Protein AF-A0A8J7A953-F1 (afdb_monomer)

Solvent-accessible surface area (backbone atoms only — not comparable to full-atom values): 6016 Å² total; per-residue (Å²): 139,72,83,80,69,96,74,54,93,63,45,88,80,35,83,88,63,69,67,72,57,51,76,48,75,59,99,93,45,78,47,78,42,56,55,77,41,77,46,80,38,57,27,71,100,85,48,76,45,74,52,44,74,50,75,41,72,76,74,92,45,70,74,59,43,57,56,49,49,56,49,52,53,52,53,21,64,78,66,77,49,77,89,76,80,78,80,79,92,125

InterPro domains:
  IPR005610 Photosystem II Psb28, class 1 [PF03912] (1-83)
  IPR005610 Photosystem II Psb28, class 1 [TIGR03047] (2-84)
  IPR038676 Photosystem II Psb28, class 1 superfamily [G3DSA:2.40.30.220] (1-87)

Organism: NCBI:txid915328

Sequence (90 aa):
MFEQLKSIERFNSFRNRFSKVLRLSDSEGEIAMEPSGIKFIFGGPEGDDLARVDCTIELDREDHWERFMRFMHRYAEANGMAYGEPPAET

Radius of gyration: 15.02 Å; Cα contacts (8 Å, |Δi|>4): 76; chains: 1; bounding box: 31×29×41 Å

Mean predicted aligned error: 11.06 Å

Foldseek 3Di:
DDADDVPCPPCVVCPVPPPQWDWQQDPVGIDIFGFPDWDFAADDPVRHHGGDIDTHGDDPDPVSVVVVVVSVVVVCVVVVHDDDDDPDDD

Nearest PDB structures (foldseek):
  6zv6-assembly1_V  TM=3.516E-01  e=1.440E+00  Homo sapiens
  7syt-assembly1_W  TM=3.641E-01  e=1.852E+00  Oryctolagus cuniculus
  6xu6-assembly1_AV  TM=3.451E-01  e=2.382E+00  Drosophila melanogaster
  3jai-assembly1_VV  TM=3.446E-01  e=2.382E+00  Oryctolagus cuniculus
  7a01-assembly1_D3  TM=3.463E-01  e=3.476E+00  Oryctolagus cuniculus

Structure (mmCIF, N/CA/C/O backbone):
data_AF-A0A8J7A953-F1
#
_entry.id   AF-A0A8J7A953-F1
#
loop_
_atom_site.group_PDB
_atom_site.id
_atom_site.type_symbol
_atom_site.label_atom_id
_atom_site.label_alt_id
_atom_site.label_comp_id
_atom_site.label_asym_id
_atom_site.label_entity_id
_atom_site.label_seq_id
_atom_site.pdbx_PDB_ins_code
_atom_site.Cartn_x
_atom_site.Cartn_y
_atom_site.Cartn_z
_atom_site.occupancy
_atom_site.B_iso_or_equiv
_atom_site.auth_seq_id
_atom_site.auth_comp_id
_atom_site.auth_asym_id
_atom_site.auth_atom_id
_atom_site.pdbx_PDB_model_num
ATOM 1 N N . MET A 1 1 ? 13.735 -6.215 -4.598 1.00 30.23 1 MET A N 1
ATOM 2 C CA . MET A 1 1 ? 13.686 -5.851 -6.030 1.00 30.23 1 MET A CA 1
ATOM 3 C C . MET A 1 1 ? 12.764 -6.856 -6.704 1.00 30.23 1 MET A C 1
ATOM 5 O O . MET A 1 1 ? 13.008 -8.042 -6.539 1.00 30.23 1 MET A O 1
ATOM 9 N N . PHE A 1 2 ? 11.670 -6.416 -7.330 1.00 30.95 2 PHE A N 1
ATOM 10 C CA . PHE A 1 2 ? 10.726 -7.305 -8.025 1.00 30.95 2 PHE A CA 1
ATOM 11 C C . PHE A 1 2 ? 10.839 -7.060 -9.522 1.00 30.95 2 PHE A C 1
ATOM 13 O O . PHE A 1 2 ? 10.714 -5.914 -9.937 1.00 30.95 2 PHE A O 1
ATOM 20 N N . 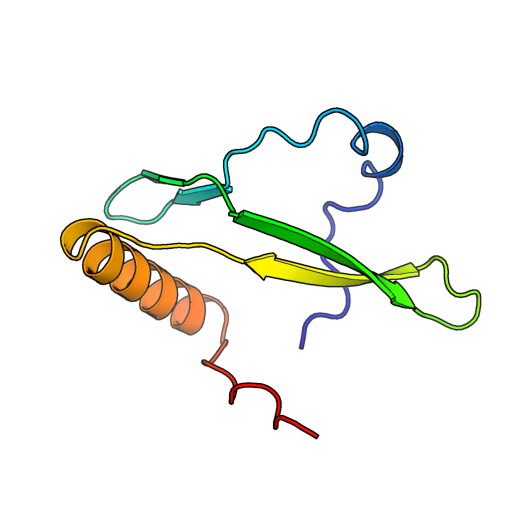GLU A 1 3 ? 11.063 -8.117 -10.303 1.00 45.72 3 GLU A N 1
ATOM 21 C CA . GLU A 1 3 ? 11.148 -8.011 -11.765 1.00 45.72 3 GLU A CA 1
ATOM 22 C C . GLU A 1 3 ? 9.834 -8.349 -12.473 1.00 45.72 3 GLU A C 1
ATOM 24 O O . GLU A 1 3 ? 9.598 -7.795 -13.536 1.00 45.72 3 GLU A O 1
ATOM 29 N N . GLN A 1 4 ? 8.924 -9.160 -11.908 1.00 41.78 4 GLN A N 1
ATOM 30 C CA . GLN A 1 4 ? 7.603 -9.380 -12.521 1.00 41.78 4 GLN A CA 1
ATOM 31 C C . GLN A 1 4 ? 6.505 -9.721 -11.507 1.00 41.78 4 GLN A C 1
ATOM 33 O O . GLN A 1 4 ? 6.577 -10.712 -10.781 1.00 41.78 4 GLN A O 1
ATOM 38 N N . LEU A 1 5 ? 5.427 -8.932 -11.527 1.00 43.12 5 LEU A N 1
ATOM 39 C CA . LEU A 1 5 ? 4.157 -9.235 -10.870 1.00 43.12 5 LEU A CA 1
ATOM 40 C C . LEU A 1 5 ? 3.177 -9.735 -11.949 1.00 43.12 5 LEU A C 1
ATOM 42 O O . LEU A 1 5 ? 2.735 -8.960 -12.793 1.00 43.12 5 LEU A O 1
ATOM 46 N N . LYS A 1 6 ? 2.798 -11.020 -11.933 1.00 40.34 6 LYS A N 1
ATOM 47 C CA . LYS A 1 6 ? 1.925 -11.671 -12.945 1.00 40.34 6 LYS A CA 1
ATOM 48 C C . LYS A 1 6 ? 0.494 -11.095 -13.096 1.00 40.34 6 LYS A C 1
ATOM 50 O O . LYS A 1 6 ? -0.341 -11.695 -13.759 1.00 40.34 6 LYS A O 1
ATOM 55 N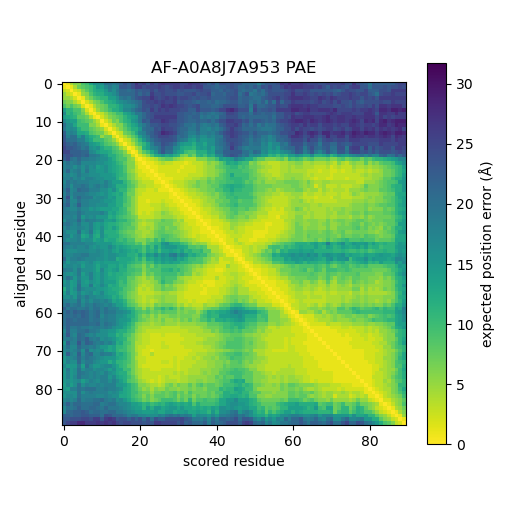 N . SER A 1 7 ? 0.182 -9.940 -12.506 1.00 45.47 7 SER A N 1
ATOM 56 C CA . SER A 1 7 ? -1.140 -9.293 -12.577 1.00 45.47 7 SER A CA 1
ATOM 57 C C . SER A 1 7 ? -1.244 -8.210 -13.672 1.00 45.47 7 SER A C 1
ATOM 59 O O . SER A 1 7 ? -2.315 -7.651 -13.907 1.00 45.47 7 SER A O 1
ATOM 61 N N . ILE A 1 8 ? -0.140 -7.886 -14.356 1.00 48.50 8 ILE A N 1
ATOM 62 C CA . ILE A 1 8 ? -0.028 -6.648 -15.149 1.00 48.50 8 ILE A CA 1
ATOM 63 C C . ILE A 1 8 ? -0.467 -6.789 -16.618 1.00 48.50 8 ILE A C 1
ATOM 65 O O . ILE A 1 8 ? -0.775 -5.789 -17.256 1.00 48.50 8 ILE A O 1
ATOM 69 N N . GLU A 1 9 ? -0.658 -7.990 -17.167 1.00 43.53 9 GLU A N 1
ATOM 70 C CA . GLU A 1 9 ? -1.094 -8.123 -18.575 1.00 43.53 9 GLU A CA 1
ATOM 71 C C . GLU A 1 9 ? -2.527 -7.609 -18.844 1.00 43.53 9 GLU A C 1
ATOM 73 O O . GLU A 1 9 ? -2.926 -7.419 -19.990 1.00 43.53 9 GLU A O 1
ATOM 78 N N . ARG A 1 10 ? -3.311 -7.298 -17.800 1.00 42.78 10 ARG A N 1
ATOM 79 C CA . ARG A 1 10 ? -4.634 -6.649 -17.927 1.00 42.78 10 ARG A CA 1
ATOM 80 C C . ARG A 1 10 ? -4.625 -5.134 -17.666 1.00 42.78 10 ARG A C 1
ATOM 82 O O . ARG A 1 10 ? -5.687 -4.508 -17.715 1.00 42.78 10 ARG A O 1
ATOM 89 N N . PHE A 1 11 ? -3.466 -4.515 -17.413 1.00 47.38 11 PHE A N 1
ATOM 90 C CA . PHE A 1 11 ? -3.386 -3.130 -16.920 1.00 47.38 11 PHE A CA 1
ATOM 91 C C . PHE A 1 11 ? -3.731 -2.039 -17.945 1.00 47.38 11 PHE A C 1
ATOM 93 O O . PHE A 1 11 ? -4.118 -0.938 -17.545 1.00 47.38 11 PHE A O 1
ATOM 100 N N . ASN A 1 12 ? -3.686 -2.326 -19.251 1.00 45.34 12 ASN A N 1
ATOM 101 C CA . ASN A 1 12 ? -4.019 -1.324 -20.275 1.00 45.34 12 ASN A CA 1
ATOM 102 C C . ASN A 1 12 ? -5.492 -0.874 -20.231 1.00 45.34 12 ASN A C 1
ATOM 104 O O . ASN A 1 12 ? -5.790 0.274 -20.552 1.00 45.34 12 ASN A O 1
ATOM 108 N N . SER A 1 13 ? -6.411 -1.707 -19.725 1.00 38.56 13 SER A N 1
ATOM 109 C CA . SER A 1 13 ? -7.812 -1.308 -19.495 1.00 38.56 13 SER A CA 1
ATOM 110 C C . SER A 1 13 ? -8.057 -0.654 -18.120 1.00 38.56 13 SER A C 1
ATOM 112 O O . SER A 1 13 ? -9.172 -0.197 -17.852 1.00 38.56 13 SER A O 1
ATOM 114 N N . PHE A 1 14 ? -7.048 -0.601 -17.242 1.00 42.84 14 PHE A N 1
ATOM 115 C CA . PHE A 1 14 ? -7.171 -0.191 -15.836 1.00 42.84 14 PHE A CA 1
ATOM 116 C C . PHE A 1 14 ? -6.676 1.230 -15.530 1.00 42.84 14 PHE A C 1
ATOM 118 O O . PHE A 1 14 ? -6.890 1.703 -14.413 1.00 42.84 14 PHE A O 1
ATOM 125 N N . ARG A 1 15 ? -6.097 1.961 -16.497 1.00 48.47 15 ARG A N 1
ATOM 126 C CA . ARG A 1 15 ? -5.631 3.353 -16.280 1.00 48.47 15 ARG A CA 1
ATOM 127 C C . ARG A 1 15 ? -6.733 4.325 -15.833 1.00 48.47 15 ARG A C 1
ATOM 129 O O . ARG A 1 15 ? -6.413 5.320 -15.201 1.00 48.47 15 ARG A O 1
ATOM 136 N N . ASN A 1 16 ? -8.009 4.033 -16.102 1.00 43.19 16 ASN A N 1
ATOM 137 C CA . ASN A 1 16 ? -9.140 4.895 -15.715 1.00 43.19 16 ASN A CA 1
ATOM 138 C C . ASN A 1 16 ? -9.955 4.389 -14.512 1.00 43.19 16 ASN A C 1
ATOM 140 O O . ASN A 1 16 ? -10.948 5.015 -14.145 1.00 43.19 16 ASN A O 1
ATOM 144 N N . ARG A 1 17 ? -9.605 3.237 -13.922 1.00 42.44 17 ARG A N 1
ATOM 145 C CA . ARG A 1 17 ? -10.470 2.578 -12.928 1.00 42.44 17 ARG A CA 1
ATOM 146 C C . ARG A 1 17 ? -9.727 1.759 -11.872 1.00 42.44 17 ARG A C 1
ATOM 148 O O . ARG A 1 17 ? -10.325 0.851 -11.301 1.00 42.44 17 ARG A O 1
ATOM 155 N N . PHE A 1 18 ? -8.453 2.053 -11.597 1.00 50.31 18 PHE A N 1
ATOM 156 C CA . PHE A 1 18 ? -7.832 1.540 -10.376 1.00 50.31 18 PHE A CA 1
ATOM 157 C C . PHE A 1 18 ? -8.603 2.147 -9.200 1.00 50.31 18 PHE A C 1
ATOM 159 O O . PHE A 1 18 ? -8.540 3.349 -8.948 1.00 50.31 18 PHE A O 1
ATOM 166 N N . SER A 1 19 ? -9.457 1.334 -8.579 1.00 49.47 19 SER A N 1
ATOM 167 C CA . SER A 1 19 ? -10.225 1.712 -7.401 1.00 49.47 19 SER A CA 1
ATOM 168 C C . SER A 1 19 ? -9.248 2.267 -6.375 1.00 49.47 19 SER A C 1
ATOM 170 O O . SER A 1 19 ? -8.256 1.607 -6.080 1.00 49.47 19 SER A O 1
ATOM 172 N N . LYS A 1 20 ? -9.531 3.467 -5.869 1.00 59.56 20 LYS A N 1
ATOM 173 C CA . LYS A 1 20 ? -8.709 4.299 -4.974 1.00 59.56 20 LYS A CA 1
ATOM 174 C C . LYS A 1 20 ? -8.356 3.660 -3.618 1.00 59.56 20 LYS A C 1
ATOM 176 O O . LYS A 1 20 ? -8.039 4.373 -2.685 1.00 5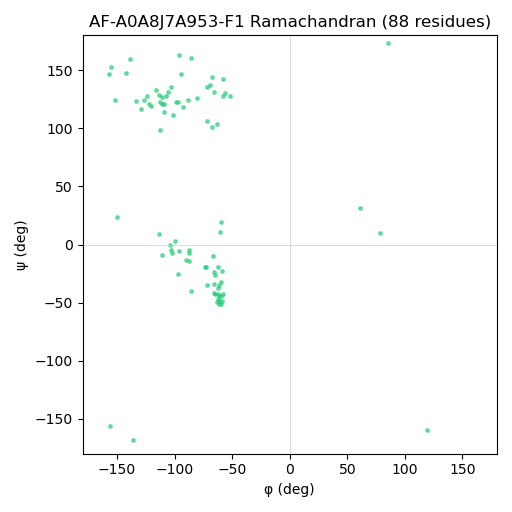9.56 20 LYS A O 1
ATOM 181 N N . VAL A 1 21 ? -8.446 2.340 -3.481 1.00 67.88 21 VAL A N 1
ATOM 182 C CA . VAL A 1 21 ? -8.335 1.613 -2.220 1.00 67.88 21 VAL A CA 1
ATOM 183 C C . VAL A 1 21 ? -7.323 0.484 -2.379 1.00 67.88 21 VAL A C 1
ATOM 185 O O . VAL A 1 21 ? -7.532 -0.451 -3.153 1.00 67.88 21 VAL A O 1
ATOM 188 N N . LEU A 1 22 ? -6.240 0.564 -1.615 1.00 78.69 22 LEU A N 1
ATOM 189 C CA . LEU A 1 22 ? -5.317 -0.525 -1.343 1.00 78.69 22 LEU A CA 1
ATOM 190 C C . LEU A 1 22 ? -5.924 -1.410 -0.246 1.00 78.69 22 LEU A C 1
ATOM 192 O O . LEU A 1 22 ? -6.301 -0.912 0.815 1.00 78.69 22 LEU A O 1
ATOM 196 N N . ARG A 1 23 ? -6.037 -2.716 -0.510 1.00 83.94 23 ARG A N 1
ATOM 197 C CA . ARG A 1 23 ? -6.514 -3.712 0.459 1.00 83.94 23 ARG A CA 1
ATOM 198 C C . ARG A 1 23 ? -5.361 -4.617 0.868 1.00 83.94 23 ARG A C 1
ATOM 200 O O 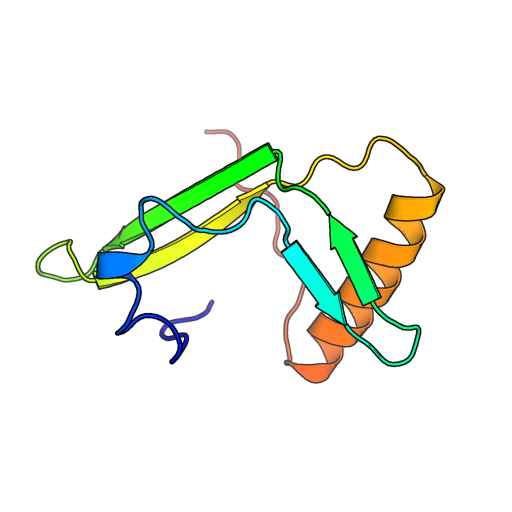. ARG A 1 23 ? -4.756 -5.262 0.016 1.00 83.94 23 ARG A O 1
ATOM 207 N N . LEU A 1 24 ? -5.068 -4.646 2.161 1.00 85.31 24 LEU A N 1
ATOM 208 C CA . LEU A 1 24 ? -4.039 -5.471 2.781 1.00 85.31 24 LEU A CA 1
ATOM 209 C C . LEU A 1 24 ? -4.741 -6.504 3.661 1.00 85.31 24 LEU A C 1
ATOM 211 O O . LEU A 1 24 ? -5.498 -6.124 4.548 1.00 85.31 24 LEU A O 1
ATOM 215 N N . SER A 1 25 ? -4.519 -7.795 3.431 1.00 86.06 25 SER A N 1
ATOM 216 C CA . SER A 1 25 ? -5.235 -8.861 4.143 1.00 86.06 25 SER A CA 1
ATOM 217 C C . SER A 1 25 ? -4.243 -9.840 4.761 1.00 86.06 25 SER A C 1
ATOM 219 O O . SER A 1 25 ? -3.409 -10.401 4.052 1.00 86.06 25 SER A O 1
ATOM 221 N N . ASP A 1 26 ? -4.331 -10.052 6.072 1.00 85.81 26 ASP A N 1
ATOM 222 C CA . ASP A 1 26 ? -3.564 -11.066 6.806 1.00 85.81 26 ASP A CA 1
ATOM 223 C C . ASP A 1 26 ? -4.466 -11.821 7.807 1.00 85.81 26 ASP A C 1
ATOM 225 O O . ASP A 1 26 ? -5.692 -11.704 7.782 1.00 85.81 26 ASP A O 1
ATOM 229 N N . SER A 1 27 ? -3.865 -12.600 8.711 1.00 86.31 27 SER A N 1
ATOM 230 C CA . SER A 1 27 ? -4.578 -13.347 9.756 1.00 86.31 27 SER A CA 1
ATOM 231 C C . SER A 1 27 ? -5.352 -12.481 10.763 1.00 86.31 27 SER A C 1
ATOM 233 O O . SER A 1 27 ? -6.223 -13.003 11.450 1.00 86.31 27 SER A O 1
ATOM 235 N N . GLU A 1 28 ? -5.040 -11.187 10.890 1.00 84.19 28 GLU A N 1
ATOM 236 C CA . GLU A 1 28 ? -5.760 -10.228 11.748 1.00 84.19 28 GLU A CA 1
ATOM 237 C C . GLU A 1 28 ? -6.960 -9.578 11.026 1.00 84.19 28 GLU A C 1
ATOM 239 O O . GLU A 1 28 ? -7.732 -8.861 11.661 1.00 84.19 28 GLU A O 1
ATOM 244 N N . GLY A 1 29 ? -7.137 -9.806 9.718 1.00 84.88 29 GLY A N 1
ATOM 245 C CA . GLY A 1 29 ? -8.241 -9.267 8.917 1.00 84.88 29 GLY A CA 1
ATOM 246 C C . GLY A 1 29 ? -7.778 -8.369 7.768 1.00 84.88 29 GLY A C 1
ATOM 247 O O . GLY A 1 29 ? -6.632 -8.440 7.328 1.00 84.88 29 GLY A O 1
ATOM 248 N N . GLU A 1 30 ? -8.681 -7.521 7.271 1.00 85.44 30 GLU A N 1
ATOM 249 C CA . GLU A 1 30 ? -8.429 -6.620 6.138 1.00 85.44 30 GLU A CA 1
ATOM 250 C C . GLU A 1 30 ? -8.193 -5.173 6.597 1.00 85.44 30 GLU A C 1
ATOM 252 O O . GLU A 1 30 ? -8.928 -4.642 7.429 1.00 85.44 30 GLU A O 1
ATOM 257 N N . ILE A 1 31 ? -7.182 -4.527 6.018 1.00 83.25 31 ILE A N 1
ATOM 258 C CA . ILE A 1 31 ? -6.920 -3.092 6.100 1.00 83.25 31 ILE A CA 1
ATOM 259 C C . ILE A 1 31 ? -7.233 -2.506 4.725 1.00 83.25 31 ILE A C 1
ATOM 261 O O . ILE A 1 31 ? -6.629 -2.900 3.728 1.00 83.25 31 ILE A O 1
ATOM 265 N N . ALA A 1 32 ? -8.163 -1.559 4.670 1.00 82.94 32 ALA A N 1
ATOM 266 C CA . ALA A 1 32 ? -8.451 -0.782 3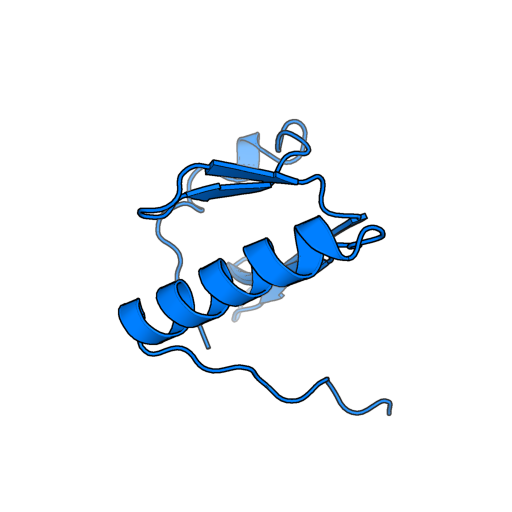.473 1.00 82.94 32 ALA A CA 1
ATOM 267 C C . ALA A 1 32 ? -7.926 0.643 3.669 1.00 82.94 32 ALA A C 1
ATOM 269 O O . ALA A 1 32 ? -8.238 1.276 4.675 1.00 82.94 32 ALA A O 1
ATOM 270 N N . MET A 1 33 ? -7.132 1.138 2.723 1.00 78.31 33 MET A N 1
ATOM 271 C CA . MET A 1 33 ? -6.553 2.482 2.779 1.00 78.31 33 MET A CA 1
ATOM 272 C C . MET A 1 33 ? -6.511 3.128 1.403 1.00 78.31 33 MET A C 1
ATOM 274 O O . MET A 1 33 ? -6.343 2.439 0.398 1.00 78.31 33 MET A O 1
ATOM 278 N N . GLU A 1 34 ? -6.651 4.448 1.355 1.00 81.81 34 GLU A N 1
ATOM 279 C CA . GLU A 1 34 ? -6.498 5.202 0.115 1.00 81.81 34 GLU A CA 1
ATOM 280 C C . GLU A 1 34 ? -5.043 5.679 -0.012 1.00 81.81 34 GLU A C 1
ATOM 282 O O . GLU A 1 34 ? -4.569 6.409 0.859 1.00 81.81 34 GLU A O 1
ATOM 287 N N . PRO A 1 35 ? -4.292 5.260 -1.047 1.00 81.50 35 PRO A N 1
ATOM 288 C CA . PRO A 1 35 ? -2.953 5.786 -1.271 1.00 81.50 35 PRO A CA 1
ATOM 289 C C . PRO A 1 35 ? -3.040 7.251 -1.716 1.00 81.50 35 PRO A C 1
ATOM 291 O O . PRO A 1 35 ? -3.851 7.594 -2.580 1.00 81.50 35 PRO A O 1
ATOM 294 N N . SER A 1 36 ? -2.169 8.105 -1.178 1.00 83.25 36 SER A N 1
ATOM 295 C CA . SER A 1 36 ? -2.071 9.509 -1.597 1.00 83.25 36 SER A CA 1
ATOM 296 C C . SER A 1 36 ? -1.407 9.658 -2.970 1.00 83.25 36 SER A C 1
ATOM 298 O O . SER A 1 36 ? -1.620 10.652 -3.665 1.00 83.25 36 SER A O 1
ATOM 300 N N . GLY A 1 37 ? -0.662 8.641 -3.418 1.00 79.25 37 GLY A N 1
ATOM 301 C CA . GLY A 1 37 ? -0.062 8.616 -4.747 1.00 79.25 37 GLY A CA 1
ATOM 302 C C . GLY A 1 37 ? 0.246 7.209 -5.245 1.00 79.25 37 GLY A C 1
ATOM 303 O O . GLY A 1 37 ? 0.607 6.324 -4.475 1.00 79.25 37 GLY A O 1
ATOM 304 N N . ILE A 1 38 ? 0.125 7.014 -6.559 1.00 80.06 38 ILE A N 1
ATOM 305 C CA . ILE A 1 38 ? 0.593 5.813 -7.258 1.00 80.06 38 ILE A CA 1
ATOM 306 C C . ILE A 1 38 ? 1.361 6.267 -8.496 1.00 80.06 38 ILE A C 1
ATOM 308 O O . ILE A 1 38 ? 0.817 6.979 -9.344 1.00 80.06 38 ILE A O 1
ATOM 312 N N . LYS A 1 39 ? 2.617 5.844 -8.621 1.00 79.00 39 LYS A N 1
ATOM 313 C CA . LYS A 1 39 ? 3.477 6.139 -9.764 1.00 79.00 39 LYS A CA 1
ATOM 314 C C . LYS A 1 39 ? 3.923 4.843 -10.421 1.00 79.00 39 LYS A C 1
ATOM 316 O O . LYS A 1 39 ? 4.606 4.022 -9.819 1.00 79.00 39 LYS A O 1
ATOM 321 N N . PHE A 1 40 ? 3.560 4.690 -11.686 1.00 80.00 40 PHE A N 1
ATOM 322 C CA . PHE A 1 40 ? 4.046 3.609 -12.534 1.00 80.00 40 PHE A CA 1
ATOM 323 C C . PHE A 1 40 ? 5.343 4.058 -13.195 1.00 80.00 40 PHE A C 1
ATOM 325 O O . PHE A 1 40 ? 5.389 5.111 -13.834 1.00 80.00 40 PHE A O 1
ATOM 332 N N . ILE A 1 41 ? 6.395 3.275 -13.014 1.00 79.62 41 ILE A N 1
ATOM 333 C CA . ILE A 1 41 ? 7.703 3.500 -13.610 1.00 79.62 41 ILE A CA 1
ATOM 334 C C . ILE A 1 41 ? 7.887 2.420 -14.662 1.00 79.62 41 ILE A C 1
ATOM 336 O O . ILE A 1 41 ? 7.952 1.230 -14.348 1.00 79.62 41 ILE A O 1
ATOM 340 N N . PHE A 1 42 ? 7.937 2.864 -15.910 1.00 82.31 42 PHE A N 1
ATOM 341 C CA . PHE A 1 42 ? 8.190 2.018 -17.063 1.00 82.31 42 PHE A CA 1
ATOM 342 C C . PHE A 1 42 ? 9.686 2.039 -17.391 1.00 82.31 42 PHE A C 1
ATOM 344 O O . PHE A 1 42 ? 10.370 3.033 -17.134 1.00 82.31 42 PHE A O 1
ATOM 351 N N . GLY A 1 43 ? 10.199 0.922 -17.889 1.00 83.38 43 GLY A N 1
ATOM 352 C CA . GLY A 1 43 ? 11.601 0.701 -18.216 1.00 83.38 43 GLY A CA 1
ATOM 353 C C . GLY A 1 43 ? 11.739 -0.397 -19.267 1.00 83.38 43 GLY A C 1
ATOM 354 O O . GLY A 1 43 ? 10.814 -0.640 -20.031 1.00 83.38 43 GLY A O 1
ATOM 355 N N . GLY A 1 44 ? 12.899 -1.048 -19.314 1.00 80.56 44 GLY A N 1
ATOM 356 C CA . GLY A 1 44 ? 13.205 -2.047 -20.341 1.00 80.56 44 GLY A CA 1
ATOM 357 C C . GLY A 1 44 ? 13.771 -1.436 -21.633 1.00 80.56 44 GLY A C 1
ATOM 358 O O . GLY A 1 44 ? 13.851 -0.211 -21.752 1.00 80.56 44 GLY A O 1
ATOM 359 N N . PRO A 1 45 ? 14.220 -2.272 -22.586 1.00 77.38 45 PRO A N 1
ATOM 360 C CA . PRO A 1 45 ? 14.894 -1.823 -23.809 1.00 77.38 45 PRO A CA 1
ATOM 361 C C . PRO A 1 45 ? 14.048 -0.888 -24.683 1.00 77.38 45 PRO A C 1
ATOM 363 O O . PRO A 1 45 ? 14.602 0.003 -25.323 1.00 77.38 45 PRO A O 1
ATOM 366 N N . GLU A 1 46 ? 12.725 -1.077 -24.688 1.00 84.56 46 GLU A N 1
ATOM 367 C CA . GLU A 1 46 ? 11.767 -0.274 -25.466 1.00 84.56 46 GLU A CA 1
ATOM 368 C C . GLU A 1 46 ? 11.019 0.772 -24.612 1.00 84.56 46 GLU A C 1
ATOM 370 O O . GLU A 1 46 ? 10.365 1.665 -25.150 1.00 84.56 46 GLU A O 1
ATOM 375 N N . GLY A 1 47 ? 11.195 0.743 -23.283 1.00 77.38 47 GLY A N 1
ATOM 376 C CA . GLY A 1 47 ? 10.674 1.752 -22.352 1.00 77.38 47 GLY A CA 1
ATOM 377 C C . GLY A 1 47 ? 9.187 1.625 -22.004 1.00 77.38 47 GLY A C 1
ATOM 378 O O . GLY A 1 47 ? 8.632 2.533 -21.382 1.00 77.38 47 GLY A O 1
ATOM 379 N N . ASP A 1 48 ? 8.536 0.534 -22.394 1.00 79.31 48 ASP A N 1
ATOM 380 C CA . ASP A 1 48 ? 7.112 0.260 -22.187 1.00 79.31 48 ASP A CA 1
ATOM 381 C C . ASP A 1 48 ? 6.833 -0.879 -21.189 1.00 79.31 48 ASP A C 1
ATOM 383 O O . ASP A 1 48 ? 5.695 -1.025 -20.727 1.00 79.31 48 ASP A O 1
ATOM 387 N N . ASP A 1 49 ? 7.858 -1.618 -20.763 1.00 7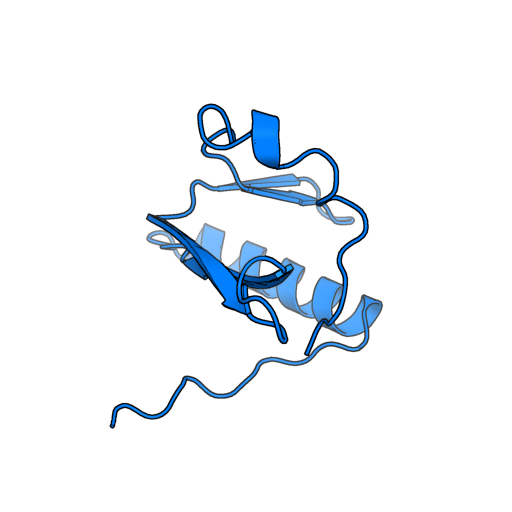9.19 49 ASP A N 1
ATOM 388 C CA . ASP A 1 49 ? 7.736 -2.640 -19.727 1.00 79.19 49 ASP A CA 1
ATOM 389 C C . ASP A 1 49 ? 7.524 -2.000 -18.350 1.00 79.19 49 ASP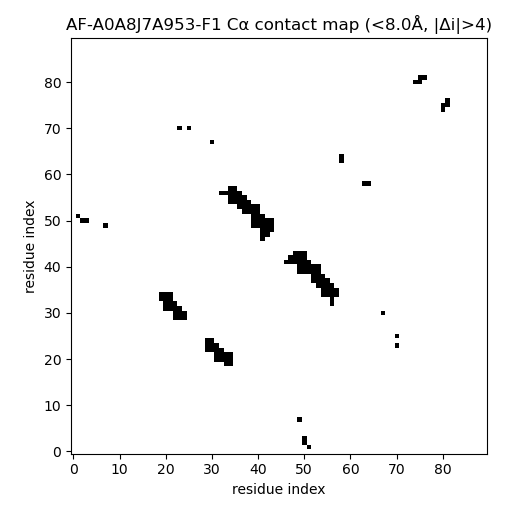 A C 1
ATOM 391 O O . ASP A 1 49 ? 8.221 -1.058 -17.960 1.00 79.19 49 ASP A O 1
ATOM 395 N N . LEU A 1 50 ? 6.584 -2.522 -17.552 1.00 76.50 50 LEU A N 1
ATOM 396 C CA . LEU A 1 50 ? 6.413 -2.038 -16.181 1.00 76.50 50 LEU A CA 1
ATOM 397 C C . LEU A 1 50 ? 7.586 -2.500 -15.309 1.00 76.50 50 LEU A C 1
ATOM 399 O O . LEU A 1 50 ? 7.639 -3.654 -14.892 1.00 76.50 50 LEU A O 1
ATOM 403 N N . ALA A 1 51 ? 8.481 -1.573 -14.981 1.00 80.06 51 ALA A N 1
ATOM 404 C CA . ALA A 1 51 ? 9.653 -1.839 -14.157 1.00 80.06 51 ALA A CA 1
ATOM 405 C C . ALA A 1 51 ? 9.351 -1.740 -12.654 1.00 80.06 51 ALA A C 1
ATOM 407 O O . ALA A 1 51 ? 9.864 -2.527 -11.861 1.00 80.06 51 ALA A O 1
ATOM 408 N N . ARG A 1 52 ? 8.539 -0.760 -12.232 1.00 78.62 52 ARG A N 1
ATOM 409 C CA . ARG A 1 52 ? 8.223 -0.540 -10.812 1.00 78.62 52 ARG A CA 1
ATOM 410 C C . ARG A 1 52 ? 6.887 0.172 -10.624 1.00 78.62 52 ARG A C 1
ATOM 412 O O . ARG A 1 52 ? 6.455 0.948 -11.473 1.00 78.62 52 ARG A O 1
ATOM 419 N N . VAL A 1 53 ? 6.251 -0.064 -9.482 1.00 76.19 53 VAL A N 1
ATOM 420 C CA . VAL A 1 53 ? 5.115 0.728 -9.001 1.00 76.19 53 VAL A CA 1
ATOM 421 C C . VAL A 1 53 ? 5.485 1.287 -7.638 1.00 76.19 53 VAL A C 1
ATOM 423 O O . VAL A 1 53 ? 5.761 0.516 -6.721 1.00 76.19 53 VAL A O 1
ATOM 426 N N . ASP A 1 54 ? 5.478 2.609 -7.516 1.00 80.94 54 ASP A N 1
ATOM 427 C CA . ASP A 1 54 ? 5.648 3.301 -6.243 1.00 80.94 54 ASP A CA 1
ATOM 428 C C . ASP A 1 54 ? 4.262 3.699 -5.732 1.00 80.94 54 ASP A C 1
ATOM 430 O O . ASP A 1 54 ? 3.521 4.399 -6.423 1.00 80.94 54 ASP A O 1
ATOM 434 N N . CYS A 1 55 ? 3.907 3.251 -4.530 1.00 79.94 55 CYS A N 1
ATOM 435 C CA . CYS A 1 55 ? 2.686 3.655 -3.838 1.00 79.94 55 CYS A CA 1
ATOM 436 C C . CYS A 1 55 ? 3.059 4.453 -2.590 1.00 79.94 55 CYS A C 1
ATOM 438 O O . CYS A 1 55 ? 3.835 3.975 -1.763 1.00 79.94 55 CYS A O 1
ATOM 440 N N . THR A 1 56 ? 2.463 5.631 -2.438 1.00 82.31 56 THR A N 1
ATOM 441 C CA . THR A 1 56 ? 2.597 6.478 -1.252 1.00 82.31 56 THR A CA 1
ATOM 442 C C . THR A 1 56 ? 1.314 6.393 -0.443 1.00 82.31 56 THR A C 1
ATOM 444 O O . THR A 1 56 ? 0.218 6.511 -0.992 1.00 82.31 56 THR A O 1
ATOM 447 N N . ILE A 1 57 ? 1.453 6.166 0.859 1.00 79.88 57 ILE A N 1
ATOM 448 C CA . ILE A 1 57 ? 0.344 6.074 1.806 1.00 79.88 57 ILE A CA 1
ATOM 449 C C . ILE A 1 57 ? 0.618 7.098 2.902 1.00 79.88 57 ILE A C 1
ATOM 451 O O . ILE A 1 57 ? 1.699 7.098 3.490 1.00 79.88 57 ILE A O 1
ATOM 455 N N . GLU A 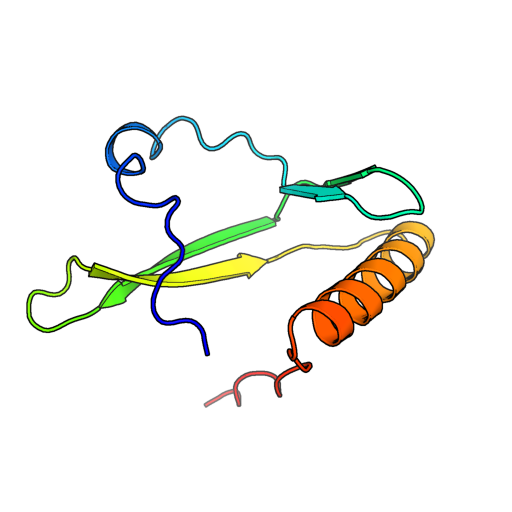1 58 ? -0.361 7.950 3.175 1.00 82.69 58 GLU A N 1
ATOM 456 C CA . GLU A 1 58 ? -0.343 8.853 4.322 1.00 82.69 58 GLU A CA 1
ATOM 457 C C . GLU A 1 58 ? -1.146 8.212 5.452 1.00 82.69 58 GLU A C 1
ATOM 459 O O . GLU A 1 58 ? -2.304 7.838 5.273 1.00 82.69 58 GLU A O 1
ATOM 464 N N . LEU A 1 59 ? -0.500 8.032 6.603 1.00 80.44 59 LEU A N 1
ATOM 465 C CA . LEU A 1 59 ? -1.110 7.474 7.806 1.00 80.44 59 LEU A CA 1
ATOM 466 C C . LEU A 1 59 ? -1.164 8.597 8.842 1.00 80.44 59 LEU A C 1
ATOM 468 O O . LEU A 1 59 ? -0.163 8.919 9.474 1.00 80.44 59 LEU A O 1
ATOM 472 N N . ASP A 1 60 ? -2.327 9.230 8.958 1.00 76.25 60 ASP A N 1
ATOM 473 C CA . ASP A 1 60 ? -2.589 10.384 9.825 1.00 76.25 60 ASP A CA 1
ATOM 474 C C . ASP A 1 60 ? -3.015 9.989 11.248 1.00 76.25 60 ASP A C 1
ATOM 476 O O . ASP A 1 60 ? -2.979 10.815 12.163 1.00 76.25 60 ASP A O 1
ATOM 480 N N . ARG A 1 61 ? -3.384 8.720 11.457 1.00 74.81 61 ARG A N 1
ATOM 481 C CA . ARG A 1 61 ? -3.756 8.176 12.766 1.00 74.81 61 ARG A CA 1
ATOM 482 C C . ARG A 1 61 ? -2.785 7.093 13.233 1.00 74.81 61 ARG A C 1
ATOM 484 O O . ARG A 1 61 ? -2.471 6.149 12.507 1.00 74.81 61 ARG A O 1
ATOM 491 N N . GLU A 1 62 ? -2.366 7.210 14.489 1.00 73.88 62 GLU A N 1
ATOM 492 C CA . GLU A 1 62 ? -1.399 6.316 15.140 1.00 73.88 62 GLU A CA 1
ATOM 493 C C . GLU A 1 62 ? -1.887 4.856 15.220 1.00 73.88 62 GLU A C 1
ATOM 495 O O . GLU A 1 62 ? -1.111 3.922 15.016 1.00 73.88 62 GLU A O 1
ATOM 500 N N . ASP A 1 63 ? -3.192 4.639 15.403 1.00 73.75 63 ASP A N 1
ATOM 501 C CA . ASP A 1 63 ? -3.798 3.302 15.435 1.00 73.75 63 ASP A CA 1
ATOM 502 C C . ASP A 1 63 ? -3.717 2.575 14.080 1.00 73.75 63 ASP A C 1
ATOM 504 O O . ASP A 1 63 ? -3.519 1.356 14.022 1.00 73.75 63 ASP A O 1
ATOM 508 N N . HIS A 1 64 ? -3.810 3.318 12.973 1.00 78.06 64 HIS A N 1
ATOM 509 C CA . HIS A 1 64 ? -3.601 2.775 11.631 1.00 78.06 64 HIS A CA 1
ATOM 510 C C . HIS A 1 64 ? -2.129 2.454 11.362 1.00 78.06 64 HIS A C 1
ATOM 512 O O . HIS A 1 64 ? -1.848 1.446 10.707 1.00 78.06 64 HIS A O 1
ATOM 518 N N . TRP A 1 65 ? -1.201 3.249 11.903 1.00 83.81 65 TRP A N 1
ATOM 519 C CA . TRP A 1 65 ? 0.237 3.011 11.775 1.00 83.81 65 TRP A CA 1
ATOM 520 C C . TRP A 1 65 ? 0.661 1.683 12.404 1.00 83.81 65 TRP A C 1
ATOM 522 O O . TRP A 1 65 ? 1.281 0.857 11.732 1.00 83.81 65 TRP A O 1
ATOM 532 N N . GLU A 1 66 ? 0.282 1.419 13.658 1.00 86.75 66 GLU A N 1
ATOM 533 C CA . GLU A 1 66 ? 0.667 0.175 14.337 1.00 86.75 66 GLU A CA 1
ATOM 534 C C . GLU A 1 66 ? 0.150 -1.066 13.604 1.00 86.75 66 GLU A C 1
ATOM 536 O O . GLU A 1 66 ? 0.876 -2.048 13.412 1.00 86.75 66 GLU A O 1
ATOM 541 N N . ARG A 1 67 ? -1.117 -1.030 13.173 1.00 86.56 67 ARG A N 1
ATOM 542 C CA . ARG A 1 67 ? -1.733 -2.144 12.449 1.00 86.56 67 ARG A CA 1
ATOM 543 C C . ARG A 1 67 ? -1.074 -2.362 11.086 1.00 86.56 67 ARG A C 1
ATOM 545 O O . ARG A 1 67 ? -0.822 -3.513 10.720 1.00 86.56 67 ARG A O 1
ATOM 552 N N . PHE A 1 68 ? -0.769 -1.282 10.370 1.00 86.88 68 PHE A N 1
ATOM 553 C CA . PHE A 1 68 ? -0.053 -1.328 9.099 1.00 86.88 68 PHE A CA 1
ATOM 554 C C . PHE A 1 68 ? 1.356 -1.904 9.261 1.00 86.88 68 PHE A C 1
ATOM 556 O O . PHE A 1 68 ? 1.726 -2.820 8.530 1.00 86.88 68 PHE A O 1
ATOM 563 N N . MET A 1 69 ? 2.116 -1.452 10.260 1.00 88.38 69 MET A N 1
ATOM 564 C CA . MET A 1 69 ? 3.465 -1.960 10.513 1.00 88.38 69 MET A CA 1
ATOM 565 C C . MET A 1 69 ? 3.456 -3.452 10.845 1.00 88.38 69 MET A C 1
ATOM 567 O O . MET A 1 69 ? 4.242 -4.205 10.269 1.00 88.38 69 MET A O 1
ATOM 571 N N . ARG A 1 70 ? 2.533 -3.925 11.698 1.00 88.81 70 ARG A N 1
ATOM 572 C CA . ARG A 1 70 ? 2.395 -5.369 11.980 1.00 88.81 70 ARG A CA 1
ATOM 573 C C . ARG A 1 70 ? 2.121 -6.182 10.717 1.00 88.81 70 ARG A C 1
ATOM 575 O O . ARG A 1 70 ? 2.728 -7.238 10.536 1.00 88.81 70 ARG A O 1
ATOM 582 N N . PHE A 1 71 ? 1.241 -5.686 9.847 1.00 90.25 71 PHE A N 1
ATOM 583 C CA . PHE A 1 71 ? 0.989 -6.307 8.549 1.00 90.25 71 PHE A CA 1
ATOM 584 C C . PHE A 1 71 ? 2.270 -6.355 7.705 1.00 90.25 71 PHE A C 1
ATOM 586 O O . PHE A 1 71 ? 2.656 -7.427 7.241 1.00 90.25 71 PHE A O 1
ATOM 593 N N . MET A 1 72 ? 2.963 -5.222 7.551 1.00 88.62 72 MET A N 1
ATOM 594 C CA . MET A 1 72 ? 4.164 -5.121 6.718 1.00 88.62 72 MET A CA 1
ATOM 595 C C . MET A 1 72 ? 5.299 -6.017 7.215 1.00 88.62 72 MET A C 1
ATOM 597 O O . MET A 1 72 ? 5.969 -6.642 6.397 1.00 88.62 72 MET A O 1
ATOM 601 N N . HIS A 1 73 ? 5.475 -6.163 8.531 1.00 88.62 73 HIS A N 1
ATOM 602 C CA . HIS A 1 73 ? 6.449 -7.095 9.102 1.00 88.62 73 HIS A CA 1
ATOM 603 C C . HIS A 1 73 ? 6.155 -8.551 8.721 1.00 88.62 73 HIS A C 1
ATOM 605 O O . HIS A 1 73 ? 7.047 -9.241 8.229 1.00 88.62 73 HIS A O 1
ATOM 611 N N . ARG A 1 74 ? 4.906 -9.009 8.880 1.00 87.19 74 ARG A N 1
ATOM 612 C CA . ARG A 1 74 ? 4.510 -10.378 8.498 1.00 87.19 74 ARG A CA 1
ATOM 613 C C . ARG A 1 74 ? 4.614 -10.606 7.000 1.00 87.19 74 ARG A C 1
ATOM 615 O O . ARG A 1 74 ? 5.077 -11.653 6.561 1.00 87.19 74 ARG A O 1
ATOM 622 N N . TYR A 1 75 ? 4.166 -9.629 6.218 1.00 86.00 75 TYR A N 1
ATOM 623 C CA . TYR A 1 75 ? 4.230 -9.695 4.768 1.00 86.00 75 TYR A CA 1
ATOM 624 C C . TYR A 1 75 ? 5.682 -9.776 4.288 1.00 86.00 75 TYR A C 1
ATOM 626 O O . TYR A 1 75 ? 5.992 -10.585 3.415 1.00 86.00 75 TYR A O 1
ATOM 634 N N . ALA A 1 76 ? 6.579 -8.992 4.890 1.00 86.50 76 ALA A N 1
ATOM 635 C CA . ALA A 1 76 ? 7.999 -9.028 4.586 1.00 86.50 76 ALA A CA 1
ATOM 636 C C . ALA A 1 76 ? 8.619 -10.391 4.926 1.00 86.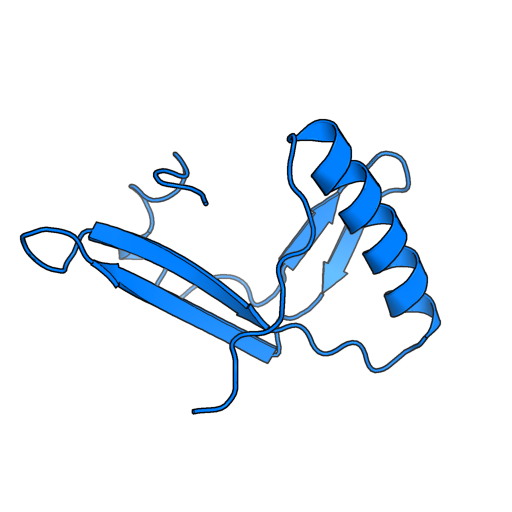50 76 ALA A C 1
ATOM 638 O O . ALA A 1 76 ? 9.238 -11.000 4.059 1.00 86.50 76 ALA A O 1
ATOM 639 N N . GLU A 1 77 ? 8.373 -10.916 6.128 1.00 87.00 77 GLU A N 1
ATOM 640 C CA . GLU A 1 77 ? 8.860 -12.235 6.551 1.00 87.00 77 GLU A CA 1
ATOM 641 C C . GLU A 1 77 ? 8.368 -13.360 5.624 1.00 87.00 77 GLU A C 1
ATOM 643 O O . GLU A 1 77 ? 9.168 -14.149 5.123 1.00 87.00 77 GLU A O 1
ATOM 648 N N . ALA A 1 78 ? 7.067 -13.387 5.315 1.00 86.00 78 ALA A N 1
ATOM 649 C CA . ALA A 1 78 ? 6.458 -14.420 4.478 1.00 86.00 78 ALA A CA 1
ATOM 650 C C . ALA A 1 78 ? 6.952 -14.408 3.021 1.00 86.00 78 ALA A C 1
ATOM 652 O O . ALA A 1 78 ? 6.869 -15.427 2.336 1.00 86.00 78 ALA A O 1
ATOM 653 N N . ASN A 1 79 ? 7.456 -13.269 2.539 1.00 84.38 79 ASN A N 1
ATOM 654 C CA . ASN A 1 79 ? 7.908 -13.100 1.158 1.00 84.38 79 ASN A CA 1
ATOM 655 C C . ASN A 1 79 ? 9.425 -12.865 1.038 1.00 84.38 79 ASN A C 1
ATOM 657 O O . ASN A 1 79 ? 9.899 -12.517 -0.045 1.00 84.38 79 ASN A O 1
ATOM 661 N N . GLY A 1 80 ? 10.192 -13.022 2.125 1.00 86.19 80 GLY A N 1
ATOM 662 C CA . GLY A 1 80 ? 11.639 -12.778 2.132 1.00 86.19 80 GLY A CA 1
ATOM 663 C C . GLY A 1 80 ? 12.024 -11.335 1.777 1.00 86.19 80 GLY A C 1
ATOM 664 O O . GLY A 1 80 ? 13.060 -11.105 1.156 1.00 86.19 80 GLY A O 1
ATOM 665 N N . MET A 1 81 ? 11.172 -10.366 2.115 1.00 83.56 81 MET A N 1
ATOM 666 C CA . MET A 1 81 ? 11.414 -8.942 1.887 1.00 83.56 81 MET A CA 1
ATOM 667 C C . MET A 1 81 ? 11.989 -8.275 3.143 1.00 83.56 81 MET A C 1
ATOM 669 O O . MET A 1 81 ? 11.872 -8.785 4.255 1.00 83.56 81 MET A O 1
ATOM 673 N N . ALA A 1 82 ? 12.576 -7.095 2.963 1.00 80.69 82 ALA A N 1
ATOM 674 C CA . ALA A 1 82 ? 13.058 -6.241 4.042 1.00 80.69 82 ALA A CA 1
ATOM 675 C C . ALA A 1 82 ? 12.720 -4.778 3.738 1.00 80.69 82 ALA A C 1
ATOM 677 O O . ALA A 1 82 ? 12.494 -4.414 2.580 1.00 80.69 82 ALA A O 1
ATOM 678 N N . TYR A 1 83 ? 12.704 -3.942 4.776 1.00 78.75 83 TYR A N 1
ATOM 679 C CA . TYR A 1 83 ? 12.619 -2.496 4.596 1.00 78.75 83 TYR A CA 1
ATOM 680 C C . TYR A 1 83 ? 13.892 -1.990 3.910 1.00 78.75 83 TYR A C 1
ATOM 682 O O . TYR A 1 83 ? 15.000 -2.356 4.301 1.00 78.75 83 TYR A O 1
ATOM 690 N N . GLY A 1 84 ? 13.718 -1.183 2.865 1.00 80.19 84 GLY A N 1
ATOM 691 C CA . GLY A 1 84 ? 14.816 -0.496 2.194 1.00 80.19 84 GLY A CA 1
ATOM 692 C C . GLY A 1 84 ? 15.153 0.825 2.880 1.00 80.19 84 GLY A C 1
ATOM 693 O O . GLY A 1 84 ? 14.329 1.386 3.603 1.00 80.19 84 GLY A O 1
ATOM 694 N N . GLU A 1 85 ? 16.355 1.334 2.623 1.00 75.50 85 GLU A N 1
ATOM 695 C CA . GLU A 1 85 ? 16.706 2.705 2.986 1.00 75.50 85 GLU A CA 1
ATOM 696 C C . GLU A 1 85 ? 15.887 3.699 2.146 1.00 75.50 85 GLU A C 1
ATOM 698 O O . GLU A 1 85 ? 15.604 3.425 0.971 1.00 75.50 85 GLU A O 1
ATOM 703 N N . PRO A 1 86 ? 15.485 4.847 2.722 1.00 69.50 86 PRO A N 1
ATOM 704 C CA . PRO A 1 86 ? 14.890 5.912 1.932 1.00 69.50 86 PRO A CA 1
ATOM 705 C C . PRO A 1 86 ? 15.882 6.343 0.840 1.00 69.50 86 PRO A C 1
ATOM 707 O O . PRO A 1 86 ? 17.092 6.363 1.087 1.00 69.50 86 PRO A O 1
ATOM 710 N N . PRO A 1 87 ? 15.408 6.673 -0.374 1.00 62.00 87 PRO A N 1
ATOM 711 C CA . PRO A 1 87 ? 16.287 7.189 -1.413 1.00 62.00 87 PRO A CA 1
ATOM 712 C C . PRO A 1 87 ? 17.009 8.432 -0.885 1.00 62.00 87 PRO A C 1
ATOM 714 O O . PRO A 1 87 ? 16.373 9.322 -0.322 1.00 62.00 87 PRO A O 1
ATOM 717 N N . ALA A 1 88 ? 18.334 8.472 -1.042 1.00 60.78 88 ALA A N 1
ATOM 718 C CA . ALA A 1 88 ? 19.124 9.635 -0.666 1.00 60.78 88 ALA A CA 1
ATOM 719 C C . ALA A 1 88 ? 18.613 10.861 -1.437 1.00 60.78 88 ALA A C 1
ATOM 721 O O . ALA A 1 88 ? 18.479 10.811 -2.660 1.00 60.78 88 ALA A O 1
ATOM 722 N N . GLU A 1 89 ? 18.311 11.946 -0.726 1.00 48.28 89 GLU A N 1
ATOM 723 C CA . GLU A 1 89 ? 17.991 13.232 -1.341 1.00 48.28 89 GLU A CA 1
ATOM 724 C C . GLU A 1 89 ? 19.269 13.770 -2.015 1.00 48.28 89 GLU A C 1
ATOM 726 O O . GLU A 1 89 ? 20.179 14.244 -1.335 1.00 48.28 89 GLU A O 1
ATOM 731 N N . THR A 1 90 ? 19.378 13.630 -3.339 1.00 40.09 90 THR A N 1
ATOM 732 C CA . THR A 1 90 ? 20.428 14.253 -4.175 1.00 40.09 90 THR A CA 1
ATOM 733 C C . THR A 1 90 ? 19.848 15.321 -5.074 1.00 40.09 90 THR A C 1
ATOM 735 O O . THR A 1 90 ? 18.805 15.021 -5.702 1.00 40.09 90 THR A O 1
#

pLDDT: mean 72.08, std 16.98, range [30.23, 90.25]

Secondary structure (DSSP, 8-state):
--S--TTGGGGGGTTTT--S-EEEEETTEEEEE--SEEEEEEESSSS-EEEEEEEE----SHHHHHHHHHHHHHHHHHTT--PPPPPP--